Protein AF-A0A392LYL9-F1 (afdb_monomer_lite)

Organism: NCBI:txid97028

Secondary structure (DSSP, 8-state):
--HHHHTT----SS-TTHHHHHHHSSS---EEEES-HHHHHHHHHTT-EEE---TTTT----TT-TT--HHHHHHHT-HHHHHHHHHHHHHHHHHTT---EEEEEEETTTHHHHT-TTT-SEEEEEEE-S--HHHHHT--S-EEEE--SS-SSS-HHHHHHHHHHHHHHHGGGG--

Radius of gyration: 17.06 Å; chains: 1; bounding box: 44×39×48 Å

InterPro domains:
  IPR002925 Dienelactone hydrolase [PF01738] (36-168)
  IPR029058 Alpha/Beta hydrolase fold [G3DSA:3.40.50.1820] (26-174)
  IPR029058 Alpha/Beta hydrolase fold [SSF53474] (37-168)

pLDDT: mean 74.74, std 19.57, range [29.61, 91.81]

Foldseek 3Di:
DDVVLVVFWPFPDPDPDVVVLVLLPDPAQEEEAEQDPVVQVVVVVVSHRYTHGPLLVPVDDDPPDPPDDPVVSCVVRDQVSLLVVCQVVLVVCVVSVRDAYEYEYEACNCLVVQLVVVRHAEYEYAQHAQDDLVSLLSGDHHYHYHHDCDHPRQHPVNVVVSVVSNVVVVVVPPDD

Structure (mmCIF, N/CA/C/O backbone):
data_AF-A0A392LYL9-F1
#
_entry.id   AF-A0A392LYL9-F1
#
loop_
_atom_site.group_PDB
_atom_site.id
_atom_site.type_symbol
_atom_site.label_atom_id
_atom_site.label_alt_id
_atom_site.label_comp_id
_atom_site.label_asym_id
_atom_site.label_entity_id
_atom_site.label_seq_id
_atom_site.pdbx_PDB_ins_code
_atom_site.Cartn_x
_atom_site.Cartn_y
_atom_site.Cartn_z
_atom_site.occupancy
_atom_site.B_iso_or_equiv
_atom_site.auth_seq_id
_atom_site.auth_comp_id
_atom_site.auth_asym_id
_atom_site.auth_atom_id
_atom_site.pdbx_PDB_model_num
ATOM 1 N N . MET A 1 1 ? -23.669 -5.162 -4.324 1.00 37.91 1 MET A N 1
ATOM 2 C CA . MET A 1 1 ? -22.216 -5.413 -4.412 1.00 37.91 1 MET A CA 1
ATOM 3 C C . MET A 1 1 ? -21.948 -5.806 -5.844 1.00 37.91 1 MET A C 1
ATOM 5 O O . MET A 1 1 ? -22.537 -6.787 -6.272 1.00 37.91 1 MET A O 1
ATOM 9 N N . ASP A 1 2 ? -21.196 -4.985 -6.571 1.00 32.44 2 ASP A N 1
ATOM 10 C CA . ASP A 1 2 ? -21.019 -5.130 -8.018 1.00 32.44 2 ASP A CA 1
ATOM 11 C C . ASP A 1 2 ? -20.235 -6.409 -8.351 1.00 32.44 2 ASP A C 1
ATOM 13 O O . ASP A 1 2 ? -19.305 -6.773 -7.619 1.00 32.44 2 ASP A O 1
ATOM 17 N N . ASP A 1 3 ? -20.595 -7.102 -9.432 1.00 32.84 3 ASP A N 1
ATOM 18 C CA . ASP A 1 3 ? -20.021 -8.414 -9.790 1.00 32.84 3 ASP A CA 1
ATOM 19 C C . ASP A 1 3 ? -18.501 -8.351 -10.027 1.00 32.84 3 ASP A C 1
ATOM 21 O O . ASP A 1 3 ? -17.766 -9.308 -9.764 1.00 32.84 3 ASP A O 1
ATOM 25 N N . GLN A 1 4 ? -18.004 -7.169 -10.394 1.00 33.34 4 GLN A N 1
ATOM 26 C CA . GLN A 1 4 ? -16.584 -6.879 -10.558 1.00 33.34 4 GLN A CA 1
ATOM 27 C C . GLN A 1 4 ? -15.800 -6.932 -9.232 1.00 33.34 4 GLN A C 1
ATOM 29 O O . GLN A 1 4 ? -14.651 -7.367 -9.217 1.00 33.34 4 GLN A O 1
ATOM 34 N N . VAL A 1 5 ? -16.412 -6.552 -8.102 1.00 33.47 5 VAL A N 1
ATOM 35 C CA . VAL A 1 5 ? -15.784 -6.621 -6.765 1.00 33.47 5 VAL A CA 1
ATOM 36 C C . VAL A 1 5 ? -15.722 -8.071 -6.280 1.00 33.47 5 VAL A C 1
ATOM 38 O O . VAL A 1 5 ? -14.716 -8.498 -5.712 1.00 33.47 5 VAL A O 1
ATOM 41 N N . ARG A 1 6 ? -16.769 -8.858 -6.562 1.00 34.97 6 ARG A N 1
ATOM 42 C CA . ARG A 1 6 ? -16.859 -10.275 -6.178 1.00 34.97 6 ARG A CA 1
ATOM 43 C C . ARG A 1 6 ? -15.816 -11.133 -6.901 1.00 34.97 6 ARG A C 1
ATOM 45 O O . ARG A 1 6 ? -15.181 -11.965 -6.265 1.00 34.97 6 ARG A O 1
ATOM 52 N N . SER A 1 7 ? -15.579 -10.878 -8.190 1.00 34.22 7 SER A N 1
ATOM 53 C CA . SER A 1 7 ? -14.557 -11.582 -8.983 1.00 34.22 7 SER A CA 1
ATOM 54 C C . SER A 1 7 ? -13.112 -11.282 -8.551 1.00 34.22 7 SER A C 1
ATOM 56 O O . SER A 1 7 ? -12.205 -12.022 -8.927 1.00 34.22 7 SER A O 1
ATOM 58 N N . ARG A 1 8 ? -12.872 -10.194 -7.805 1.00 45.59 8 ARG A N 1
ATOM 59 C CA . ARG A 1 8 ? -11.525 -9.676 -7.494 1.00 45.59 8 ARG A CA 1
ATOM 60 C C . ARG A 1 8 ? -11.022 -10.018 -6.092 1.00 45.59 8 ARG A C 1
ATOM 62 O O . ARG A 1 8 ? -9.829 -9.894 -5.824 1.00 45.59 8 ARG A O 1
ATOM 69 N N . MET A 1 9 ? -11.898 -10.476 -5.200 1.00 37.44 9 MET A N 1
ATOM 70 C CA . MET A 1 9 ? -11.524 -10.981 -3.878 1.00 37.44 9 MET A CA 1
ATOM 71 C C . MET A 1 9 ? -11.222 -12.479 -3.961 1.00 37.44 9 MET A C 1
ATOM 73 O O . MET A 1 9 ? -12.053 -13.308 -3.602 1.00 37.44 9 MET A O 1
ATOM 77 N N . THR A 1 10 ? -10.017 -12.849 -4.402 1.00 42.44 10 THR A N 1
ATOM 78 C CA . THR A 1 10 ? -9.529 -14.209 -4.123 1.00 42.44 10 THR A CA 1
ATOM 79 C C . THR A 1 10 ? -9.117 -14.242 -2.655 1.00 42.44 10 THR A C 1
ATOM 81 O O . THR A 1 10 ? -8.008 -13.845 -2.302 1.00 42.44 10 THR A O 1
ATOM 84 N N . ALA A 1 11 ? -10.037 -14.634 -1.777 1.00 38.66 11 ALA A N 1
ATOM 85 C CA . ALA A 1 11 ? -9.704 -14.903 -0.389 1.00 38.66 11 ALA A CA 1
ATOM 86 C C . ALA A 1 11 ? -8.879 -16.199 -0.358 1.00 38.66 11 ALA A C 1
ATOM 88 O O . ALA A 1 11 ? -9.370 -17.267 -0.720 1.00 38.66 11 ALA A O 1
ATOM 89 N N . ILE A 1 12 ? -7.593 -16.086 -0.025 1.00 37.88 12 ILE A N 1
ATOM 90 C CA . ILE A 1 12 ? -6.693 -17.238 0.039 1.00 37.88 12 ILE A CA 1
ATOM 91 C C . ILE A 1 12 ? -6.695 -17.731 1.483 1.00 37.88 12 ILE A C 1
ATOM 93 O O . ILE A 1 12 ? -6.191 -17.075 2.387 1.00 37.88 12 ILE A O 1
ATOM 97 N N . GLY A 1 13 ? -7.355 -18.868 1.669 1.00 32.84 13 GLY A N 1
ATOM 98 C CA . GLY A 1 13 ? -7.539 -19.594 2.919 1.00 32.84 13 GLY A CA 1
ATOM 99 C C . GLY A 1 13 ? -8.600 -20.661 2.660 1.00 32.84 13 GLY A C 1
ATOM 100 O O . GLY A 1 13 ? -9.649 -20.351 2.107 1.00 32.84 13 GLY A O 1
ATOM 101 N N . ASN A 1 14 ? -8.298 -21.925 2.945 1.00 31.67 14 ASN A N 1
ATOM 102 C CA . ASN A 1 14 ? -9.084 -23.083 2.501 1.00 31.67 14 ASN A CA 1
ATOM 103 C C . ASN A 1 14 ? -10.609 -22.923 2.725 1.00 31.67 14 ASN A C 1
ATOM 105 O O . ASN A 1 14 ? -11.044 -22.779 3.859 1.00 31.67 14 ASN A O 1
ATOM 109 N N . GLY A 1 15 ? -11.405 -22.997 1.646 1.00 37.81 15 GLY A N 1
ATOM 110 C CA . GLY A 1 15 ? -12.865 -23.209 1.675 1.00 37.81 15 GLY A CA 1
ATOM 111 C C . GLY A 1 15 ? -13.716 -22.079 2.276 1.00 37.81 15 GLY A C 1
ATOM 112 O O . GLY A 1 15 ? -14.246 -22.214 3.373 1.00 37.81 15 GLY A O 1
ATOM 113 N N . LEU A 1 16 ? -13.914 -20.975 1.549 1.00 43.06 16 LEU A N 1
ATOM 114 C CA . LEU A 1 16 ? -14.562 -19.763 2.073 1.00 43.06 16 LEU A CA 1
ATOM 115 C C . LEU A 1 16 ? -15.945 -19.497 1.461 1.00 43.06 16 LEU A C 1
ATOM 117 O O . LEU A 1 16 ? -16.071 -18.726 0.521 1.00 43.06 16 LEU A O 1
ATOM 121 N N . GLU A 1 17 ? -16.985 -20.076 2.057 1.00 43.50 17 GLU A N 1
ATOM 122 C CA . GLU A 1 17 ? -18.334 -19.474 2.104 1.00 43.50 17 GLU A CA 1
ATOM 123 C C . GLU A 1 17 ? -18.892 -19.572 3.546 1.00 43.50 17 GLU A C 1
ATOM 125 O O . GLU A 1 17 ? -19.263 -18.540 4.108 1.00 43.50 17 GLU A O 1
ATOM 130 N N . PRO A 1 18 ? -18.829 -20.732 4.242 1.00 38.72 18 PRO A N 1
ATOM 131 C CA . PRO A 1 18 ? -19.202 -20.824 5.663 1.00 38.72 18 PRO A CA 1
ATOM 132 C C . PRO A 1 18 ? -18.122 -20.275 6.613 1.00 38.72 18 PRO A C 1
ATOM 134 O O . PRO A 1 18 ? -18.429 -19.623 7.610 1.00 38.72 18 PRO A O 1
ATOM 137 N N . ASP A 1 19 ? -16.848 -20.490 6.274 1.00 46.94 19 ASP A N 1
ATOM 138 C CA . ASP A 1 19 ? -15.689 -20.160 7.117 1.00 46.94 19 ASP A CA 1
ATOM 139 C C . ASP A 1 19 ? -15.407 -18.643 7.176 1.00 46.94 19 ASP A C 1
ATOM 141 O O . ASP A 1 19 ? -14.834 -18.124 8.134 1.00 46.94 19 ASP A O 1
ATOM 145 N N . LEU A 1 20 ? -15.881 -17.900 6.166 1.00 44.19 20 LEU A N 1
ATOM 146 C CA . LEU A 1 20 ? -15.778 -16.442 6.090 1.00 44.19 20 LEU A CA 1
ATOM 147 C C . LEU A 1 20 ? -16.647 -15.771 7.157 1.00 44.19 20 LEU A C 1
ATOM 149 O O . LEU A 1 20 ? -16.229 -14.794 7.768 1.00 44.19 20 LEU A O 1
ATOM 153 N N . ARG A 1 21 ? -17.848 -16.307 7.391 1.00 42.34 21 ARG A N 1
ATOM 154 C CA . ARG A 1 21 ? -18.786 -15.777 8.383 1.00 42.34 21 ARG A CA 1
ATOM 155 C C . ARG A 1 21 ? -18.286 -16.046 9.803 1.00 42.34 21 ARG A C 1
ATOM 157 O O . ARG A 1 21 ? -18.209 -15.118 10.593 1.00 42.34 21 ARG A O 1
ATOM 164 N N . ALA A 1 22 ? -17.794 -17.258 10.065 1.00 43.88 22 ALA A N 1
ATOM 165 C CA . ALA A 1 22 ? -17.194 -17.622 11.351 1.00 43.88 22 ALA A CA 1
ATOM 166 C C . ALA A 1 22 ? -15.935 -16.798 11.699 1.00 43.88 22 ALA A C 1
ATOM 168 O O . ALA A 1 22 ? -15.730 -16.440 12.858 1.00 43.88 22 ALA A O 1
ATOM 169 N N . LYS A 1 23 ? -15.099 -16.459 10.706 1.00 45.94 23 LYS A N 1
ATOM 170 C CA . LYS A 1 23 ? -13.918 -15.595 10.901 1.00 45.94 23 LYS A CA 1
ATOM 171 C C . LYS A 1 23 ? -14.270 -14.113 11.067 1.00 45.94 23 LYS A C 1
ATOM 173 O O . LYS A 1 23 ? -13.556 -13.422 11.784 1.00 45.94 23 LYS A O 1
ATOM 178 N N . LEU A 1 24 ? -15.354 -13.639 10.445 1.00 41.41 24 LEU A N 1
ATOM 179 C CA . LEU A 1 24 ? -15.884 -12.279 10.630 1.00 41.41 24 LEU A CA 1
ATOM 180 C C . LEU A 1 24 ? -16.625 -12.105 11.971 1.00 41.41 24 LEU A C 1
ATOM 182 O O . LEU A 1 24 ? -16.615 -11.008 12.518 1.00 41.41 24 LEU A O 1
ATOM 186 N N . ASP A 1 25 ? -17.215 -13.177 12.510 1.00 40.31 25 ASP A N 1
ATOM 187 C CA . ASP A 1 25 ? -17.903 -13.197 13.814 1.00 40.31 25 ASP A CA 1
ATOM 188 C C . ASP A 1 25 ? -16.930 -13.369 15.009 1.00 40.31 25 ASP A C 1
ATOM 190 O O . ASP A 1 25 ? -17.324 -13.258 16.172 1.00 40.31 25 ASP A O 1
ATOM 194 N N . SER A 1 26 ? -15.641 -13.616 14.741 1.00 38.28 26 SER A N 1
ATOM 195 C CA . SER A 1 26 ? -14.560 -13.611 15.735 1.00 38.28 26 SER A CA 1
ATOM 196 C C . SER A 1 26 ? -14.086 -12.171 16.003 1.00 38.28 26 SER A C 1
ATOM 198 O O . SER A 1 26 ? -13.978 -11.391 15.059 1.00 38.28 26 SER A O 1
ATOM 200 N N . PRO A 1 27 ? -13.721 -11.782 17.242 1.00 33.34 27 PRO A N 1
ATOM 201 C CA . PRO A 1 27 ? -13.286 -10.416 17.595 1.00 33.34 27 PRO A CA 1
ATOM 202 C C . PRO A 1 27 ? -11.979 -9.923 16.918 1.00 33.34 27 PRO A C 1
ATOM 204 O O . PRO A 1 27 ? -11.423 -8.887 17.287 1.00 33.34 27 PRO A O 1
ATOM 207 N N . MET A 1 28 ? -11.469 -10.633 15.912 1.00 34.97 28 MET A N 1
ATOM 208 C CA . MET A 1 28 ? -10.185 -10.412 15.248 1.00 34.97 28 MET A CA 1
ATOM 209 C C . MET A 1 28 ? -10.316 -9.475 14.032 1.00 34.97 28 MET A C 1
ATOM 211 O O . MET A 1 28 ? -10.268 -9.875 12.871 1.00 34.97 28 MET A O 1
ATOM 215 N N . ASN A 1 29 ? -10.442 -8.179 14.318 1.00 39.03 29 ASN A N 1
ATOM 216 C CA . ASN A 1 29 ? -10.551 -7.084 13.349 1.00 39.03 29 ASN A CA 1
ATOM 217 C C . ASN A 1 29 ? -9.192 -6.648 12.773 1.00 39.03 29 ASN A C 1
ATOM 219 O O . ASN A 1 29 ? -8.756 -5.529 13.025 1.00 39.03 29 ASN A O 1
ATOM 223 N N . ARG A 1 30 ? -8.467 -7.494 12.034 1.00 44.75 30 ARG A N 1
ATOM 224 C CA . ARG A 1 30 ? -7.209 -7.060 11.393 1.00 44.75 30 ARG A CA 1
ATOM 225 C C . ARG A 1 30 ? -7.088 -7.597 9.975 1.00 44.75 30 ARG A C 1
ATOM 227 O O . ARG A 1 30 ? -6.790 -8.774 9.779 1.00 44.75 30 ARG A O 1
ATOM 234 N N . ILE A 1 31 ? -7.301 -6.712 8.999 1.00 54.84 31 ILE A N 1
ATOM 235 C CA . ILE A 1 31 ? -7.107 -7.028 7.580 1.00 54.84 31 ILE A CA 1
ATOM 236 C C . ILE A 1 31 ? -5.778 -6.503 7.080 1.00 54.84 31 ILE A C 1
ATOM 238 O O . ILE A 1 31 ? -5.444 -5.359 7.364 1.00 54.84 31 ILE A O 1
ATOM 242 N N . LEU A 1 32 ? -5.053 -7.317 6.312 1.00 56.09 32 LEU A N 1
ATOM 243 C CA . LEU A 1 32 ? -3.895 -6.865 5.549 1.00 56.09 32 LEU A CA 1
ATOM 244 C C . LEU A 1 32 ? -4.181 -6.994 4.053 1.00 56.09 32 LEU A C 1
ATOM 246 O O . LEU A 1 32 ? -4.512 -8.073 3.566 1.00 56.09 32 LEU A O 1
ATOM 250 N N . VAL A 1 33 ? -4.046 -5.895 3.317 1.00 57.47 33 VAL A N 1
ATOM 251 C CA . VAL A 1 33 ? -3.934 -5.940 1.852 1.00 57.47 33 VAL A CA 1
ATOM 252 C C . VAL A 1 33 ? -2.487 -6.296 1.532 1.00 57.47 33 VAL A C 1
ATOM 254 O O . VAL A 1 33 ? -1.617 -5.563 1.985 1.00 57.47 33 VAL A O 1
ATOM 257 N N . VAL A 1 34 ? -2.203 -7.397 0.825 1.00 55.72 34 VAL A N 1
ATOM 258 C CA . VAL A 1 34 ? -0.818 -7.864 0.572 1.00 55.72 34 VAL A CA 1
ATOM 259 C C . VAL A 1 34 ? -0.562 -8.086 -0.915 1.00 55.72 34 VAL A C 1
ATOM 261 O O . VAL A 1 34 ? -1.255 -8.867 -1.550 1.00 55.72 34 VAL A O 1
ATOM 264 N N . LYS A 1 35 ? 0.501 -7.502 -1.482 1.00 57.69 35 LYS A N 1
ATOM 265 C CA . LYS A 1 35 ? 0.859 -7.642 -2.915 1.00 57.69 35 LYS A CA 1
ATOM 266 C C . LYS A 1 35 ? 1.709 -8.898 -3.239 1.00 57.69 35 LYS A C 1
ATOM 268 O O . LYS A 1 35 ? 2.597 -8.844 -4.084 1.00 57.69 35 LYS A O 1
ATOM 273 N N . LYS A 1 36 ? 1.482 -10.037 -2.556 1.00 63.47 36 LYS A N 1
ATOM 274 C CA . LYS A 1 36 ? 2.105 -11.356 -2.854 1.00 63.47 36 LYS A CA 1
ATOM 275 C C . LYS A 1 36 ? 1.415 -12.508 -2.108 1.00 63.47 36 LYS A C 1
ATOM 277 O O . LYS A 1 36 ? 1.383 -12.507 -0.881 1.00 63.47 36 LYS A O 1
ATOM 282 N N . ARG A 1 37 ? 0.977 -13.547 -2.834 1.00 68.31 37 ARG A N 1
ATOM 283 C CA . ARG A 1 37 ? 0.235 -14.702 -2.275 1.00 68.31 37 ARG A CA 1
ATOM 284 C C . ARG A 1 37 ? 0.965 -15.420 -1.127 1.00 68.31 37 ARG A C 1
ATOM 286 O O . ARG A 1 37 ? 0.413 -15.544 -0.050 1.00 68.31 37 ARG A O 1
ATOM 293 N N . LYS A 1 38 ? 2.256 -15.738 -1.289 1.00 75.81 38 LYS A N 1
ATOM 294 C CA . LYS A 1 38 ? 3.047 -16.407 -0.230 1.00 75.81 38 LYS A CA 1
ATOM 295 C C . LYS A 1 38 ? 3.170 -15.607 1.075 1.00 75.81 38 LYS A C 1
ATOM 297 O O . LYS A 1 38 ? 3.357 -16.192 2.135 1.00 75.81 38 LYS A O 1
ATOM 302 N N . LEU A 1 39 ? 3.163 -14.273 0.995 1.00 75.25 39 LEU A N 1
ATOM 303 C CA . LEU A 1 39 ? 3.175 -13.430 2.192 1.00 75.25 39 LEU A CA 1
ATOM 304 C C . LEU A 1 39 ? 1.777 -13.384 2.815 1.00 75.25 39 LEU A C 1
ATOM 306 O O . LEU A 1 39 ? 1.662 -13.411 4.033 1.00 75.25 39 LEU A O 1
ATOM 310 N N . ALA A 1 40 ? 0.734 -13.370 1.982 1.00 78.38 40 ALA A N 1
ATOM 311 C CA . ALA A 1 40 ? -0.645 -13.436 2.438 1.00 78.38 40 ALA A CA 1
ATOM 312 C C . ALA A 1 40 ? -0.930 -14.714 3.238 1.00 78.38 40 ALA A C 1
ATOM 314 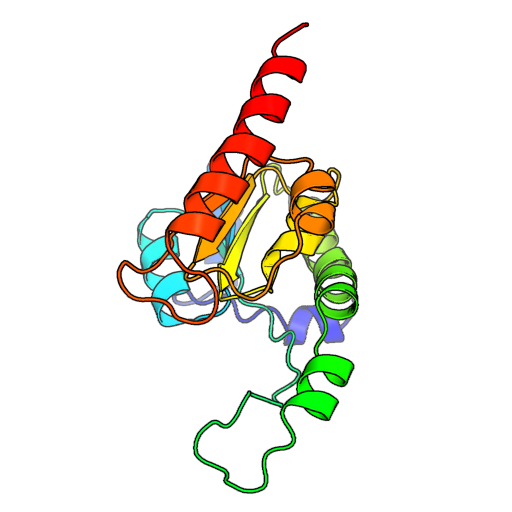O O . ALA A 1 40 ? -1.528 -14.614 4.303 1.00 78.38 40 ALA A O 1
ATOM 315 N N . ASP A 1 41 ? -0.423 -15.866 2.790 1.00 80.19 41 ASP A N 1
ATOM 316 C CA . ASP A 1 41 ? -0.576 -17.143 3.502 1.00 80.19 41 ASP A CA 1
ATOM 317 C C . ASP A 1 41 ? 0.001 -17.058 4.924 1.00 80.19 41 ASP A C 1
ATOM 319 O O . ASP A 1 41 ? -0.708 -17.283 5.901 1.00 80.19 41 ASP A O 1
ATOM 323 N N . LYS A 1 42 ? 1.254 -16.602 5.062 1.00 82.81 42 LYS A N 1
ATOM 324 C CA . LYS A 1 42 ? 1.917 -16.439 6.370 1.00 82.81 42 LYS A CA 1
ATOM 325 C C . LYS A 1 42 ? 1.211 -15.439 7.284 1.00 82.81 42 LYS A C 1
ATOM 327 O O . LYS A 1 42 ? 1.144 -15.626 8.495 1.00 82.81 42 LYS A O 1
ATOM 332 N N . VAL A 1 43 ? 0.716 -14.343 6.717 1.00 81.38 43 VAL A N 1
ATOM 333 C CA . VAL A 1 43 ? -0.027 -13.336 7.482 1.00 81.38 43 VAL A CA 1
ATOM 334 C C . VAL A 1 43 ? -1.378 -13.903 7.925 1.00 81.38 43 VAL A C 1
ATOM 336 O O . VAL A 1 43 ? -1.804 -13.653 9.051 1.00 81.38 43 VAL A O 1
ATOM 339 N N . SER A 1 44 ? -2.025 -14.713 7.085 1.00 82.75 44 SER A N 1
ATOM 340 C CA . SER A 1 44 ? -3.263 -15.398 7.447 1.00 82.75 44 SER A CA 1
ATOM 341 C C . SER A 1 44 ? -3.044 -16.434 8.548 1.00 82.75 44 SER A C 1
ATOM 343 O O . SER A 1 44 ? -3.868 -16.527 9.455 1.00 82.75 44 SER A O 1
ATOM 345 N N . GLU A 1 45 ? -1.934 -17.173 8.510 1.00 84.12 45 GLU A N 1
ATOM 346 C CA . GLU A 1 45 ? -1.523 -18.104 9.572 1.00 84.12 45 GLU A CA 1
ATOM 347 C C . GLU A 1 45 ? -1.296 -17.388 10.912 1.00 84.12 45 GLU A C 1
ATOM 349 O O . GLU A 1 45 ? -1.579 -17.947 11.968 1.00 84.12 45 GLU A O 1
ATOM 354 N N . ALA A 1 46 ? -0.866 -16.123 10.882 1.00 82.38 46 ALA A N 1
ATOM 355 C CA . ALA A 1 46 ? -0.733 -15.278 12.070 1.00 82.38 46 ALA A CA 1
ATOM 356 C C . ALA A 1 46 ? -2.080 -14.736 12.607 1.00 82.38 46 ALA A C 1
ATOM 358 O O . ALA A 1 46 ? -2.091 -13.897 13.509 1.00 82.38 46 ALA A O 1
ATOM 359 N N . GLY A 1 47 ? -3.214 -15.194 12.063 1.00 81.00 47 GLY A N 1
ATOM 360 C CA . GLY A 1 47 ? -4.563 -14.878 12.542 1.00 81.00 47 GLY A CA 1
ATOM 361 C C . GLY A 1 47 ? -5.221 -13.665 11.883 1.00 81.00 47 GLY A C 1
ATOM 362 O O . GLY A 1 47 ? -6.291 -13.245 12.315 1.00 81.00 47 GLY A O 1
ATOM 363 N N . PHE A 1 48 ? -4.621 -13.087 10.845 1.00 81.00 48 PHE A N 1
ATOM 364 C CA . PHE A 1 48 ? -5.213 -11.966 10.116 1.00 81.00 48 PHE A CA 1
ATOM 365 C C . PHE A 1 48 ? -6.147 -12.468 9.014 1.00 81.00 48 PHE A C 1
ATOM 367 O O . PHE A 1 48 ? -5.889 -13.487 8.375 1.00 81.00 48 PHE A O 1
ATOM 374 N N . PHE A 1 49 ? -7.204 -11.716 8.719 1.00 82.38 49 PHE A N 1
ATOM 375 C CA . PHE A 1 49 ? -7.950 -11.933 7.483 1.00 82.38 49 PHE A CA 1
ATOM 376 C C . PHE A 1 49 ? -7.240 -11.194 6.346 1.00 82.38 49 PHE A C 1
ATOM 378 O O . PHE A 1 49 ? -7.021 -9.991 6.428 1.00 82.38 49 PHE A O 1
ATOM 385 N N . VAL A 1 50 ? -6.845 -11.884 5.280 1.00 83.31 50 VAL A N 1
ATOM 386 C CA . VAL A 1 50 ? -5.988 -11.288 4.244 1.00 83.31 50 VAL A CA 1
ATOM 387 C C . VAL A 1 50 ? -6.720 -11.205 2.916 1.00 83.31 50 VAL A C 1
ATOM 389 O O . VAL A 1 50 ? -7.346 -12.168 2.475 1.00 83.31 50 VAL A O 1
ATOM 392 N N . VAL A 1 51 ? -6.608 -10.053 2.253 1.00 84.38 51 VAL A N 1
ATOM 393 C CA . VAL A 1 51 ? -7.103 -9.864 0.886 1.00 84.38 51 VAL A CA 1
ATOM 394 C C . VAL A 1 51 ? -5.944 -9.469 -0.019 1.00 84.38 51 VAL A C 1
ATOM 396 O O . VAL A 1 51 ? -5.121 -8.624 0.326 1.00 84.38 51 VAL A O 1
ATOM 399 N N . VAL A 1 52 ? -5.885 -10.072 -1.202 1.00 83.25 52 VAL A N 1
ATOM 400 C CA . VAL A 1 52 ? -4.880 -9.770 -2.226 1.00 83.25 52 VAL A CA 1
ATOM 401 C C . VAL A 1 52 ? -5.609 -9.303 -3.486 1.00 83.25 52 VAL A C 1
ATOM 403 O O . VAL A 1 52 ? -5.981 -10.142 -4.306 1.00 83.25 52 VAL A O 1
ATOM 406 N N . PRO A 1 53 ? -5.885 -7.995 -3.639 1.00 82.94 53 PRO A N 1
ATOM 407 C CA . PRO A 1 53 ? -6.502 -7.486 -4.854 1.00 82.94 53 PRO A CA 1
ATOM 408 C C . PRO A 1 53 ? -5.509 -7.529 -6.016 1.00 82.94 53 PRO A C 1
ATOM 410 O O . PRO A 1 53 ? -4.333 -7.188 -5.865 1.00 82.94 53 PRO A O 1
ATOM 413 N N . ASP A 1 54 ? -6.003 -7.894 -7.197 1.00 83.81 54 ASP A N 1
ATOM 414 C CA . ASP A 1 54 ? -5.250 -7.732 -8.436 1.00 83.81 54 ASP A CA 1
ATOM 415 C C . ASP A 1 54 ? -5.371 -6.289 -8.944 1.00 83.81 54 ASP A C 1
ATOM 417 O O . ASP A 1 54 ? -6.253 -5.955 -9.731 1.00 83.81 54 ASP A O 1
ATOM 421 N N . LEU A 1 55 ? -4.490 -5.421 -8.446 1.00 83.31 55 LEU A N 1
ATOM 422 C CA . LEU A 1 55 ? -4.419 -4.007 -8.843 1.00 83.31 55 LEU A CA 1
ATOM 423 C C . LEU A 1 55 ? -3.680 -3.792 -10.173 1.00 83.31 55 LEU A C 1
ATOM 425 O O . LEU A 1 55 ? -3.574 -2.660 -10.630 1.00 83.31 55 LEU A O 1
ATOM 429 N N . LEU A 1 56 ? -3.128 -4.862 -10.756 1.00 84.19 56 LEU A N 1
ATOM 430 C CA . LEU A 1 56 ? -2.370 -4.825 -12.007 1.00 84.19 56 LEU A CA 1
ATOM 431 C C . LEU A 1 56 ? -3.164 -5.395 -13.184 1.00 84.19 56 LEU A C 1
ATOM 433 O O . LEU A 1 56 ? -2.695 -5.335 -14.312 1.00 84.19 56 LEU A O 1
ATOM 437 N N . TYR A 1 57 ? -4.368 -5.923 -12.951 1.00 85.94 57 TYR A N 1
ATOM 438 C CA . TYR A 1 57 ? -5.255 -6.416 -14.010 1.00 85.94 57 TYR A CA 1
ATOM 439 C C . TYR A 1 57 ? -4.623 -7.505 -14.886 1.00 85.94 57 TYR A C 1
ATOM 441 O O . TYR A 1 57 ? -4.853 -7.555 -16.093 1.00 85.94 57 TYR A O 1
ATOM 449 N N . GLY A 1 58 ? -3.793 -8.358 -14.285 1.00 85.94 58 GLY A N 1
ATOM 450 C CA . GLY A 1 58 ? -3.001 -9.360 -14.998 1.00 85.94 58 GLY A CA 1
ATOM 451 C C . GLY A 1 58 ? -1.786 -8.819 -15.765 1.00 85.94 58 GLY A C 1
ATOM 452 O O . GLY A 1 58 ? -0.989 -9.620 -16.248 1.00 85.94 58 GLY A O 1
ATOM 453 N N . ASP A 1 59 ? -1.601 -7.499 -15.848 1.00 86.88 59 ASP A N 1
ATOM 454 C CA . ASP A 1 59 ? -0.465 -6.848 -16.509 1.00 86.88 59 ASP A CA 1
ATOM 455 C C . ASP A 1 59 ? 0.715 -6.703 -15.534 1.00 86.88 59 ASP A C 1
ATOM 457 O O . ASP A 1 59 ? 1.007 -5.643 -14.975 1.00 86.88 59 ASP A O 1
ATOM 461 N N . TYR A 1 60 ? 1.350 -7.835 -15.236 1.00 84.56 60 TYR A N 1
ATOM 462 C CA . TYR A 1 60 ? 2.440 -7.912 -14.270 1.00 84.56 60 TYR A CA 1
ATOM 463 C C . TYR A 1 60 ? 3.760 -7.389 -14.842 1.00 84.56 60 TYR A C 1
ATOM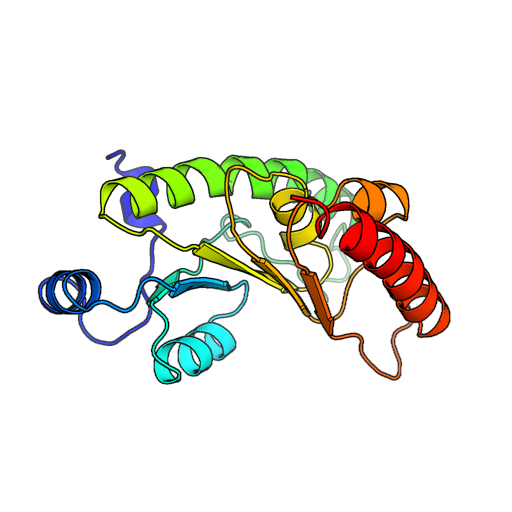 465 O O . TYR A 1 60 ? 4.090 -7.610 -16.001 1.00 84.56 60 TYR A O 1
ATOM 473 N N . PHE A 1 61 ? 4.555 -6.755 -13.977 1.00 82.94 61 PHE A N 1
ATOM 474 C CA . PHE A 1 61 ? 5.901 -6.303 -14.319 1.00 82.94 61 PHE A CA 1
ATOM 475 C C . PHE A 1 61 ? 6.770 -7.485 -14.773 1.00 82.94 61 PHE A C 1
ATOM 477 O O . PHE A 1 61 ? 6.984 -8.420 -13.996 1.00 82.94 61 PHE A O 1
ATOM 484 N N . ASP A 1 62 ? 7.317 -7.413 -15.988 1.00 83.38 62 ASP A N 1
ATOM 485 C CA . ASP A 1 62 ? 8.141 -8.474 -16.569 1.00 83.38 62 ASP A CA 1
ATOM 486 C C . ASP A 1 62 ? 9.599 -8.024 -16.732 1.00 83.38 62 ASP A C 1
ATOM 488 O O . ASP A 1 62 ? 9.982 -7.398 -17.717 1.00 83.38 62 ASP A O 1
ATOM 492 N N . ILE A 1 63 ? 10.430 -8.372 -15.746 1.00 78.56 63 ILE A N 1
ATOM 493 C CA . ILE A 1 63 ? 11.878 -8.099 -15.766 1.00 78.56 63 ILE A CA 1
ATOM 494 C C . ILE A 1 63 ? 12.641 -8.940 -16.800 1.00 78.56 63 ILE A C 1
ATOM 496 O O . ILE A 1 63 ? 13.806 -8.653 -17.070 1.00 78.56 63 ILE A O 1
ATOM 500 N N . HIS A 1 64 ? 12.040 -10.011 -17.321 1.00 86.38 64 HIS A N 1
ATOM 501 C CA . HIS A 1 64 ? 12.695 -10.936 -18.244 1.00 86.38 64 HIS A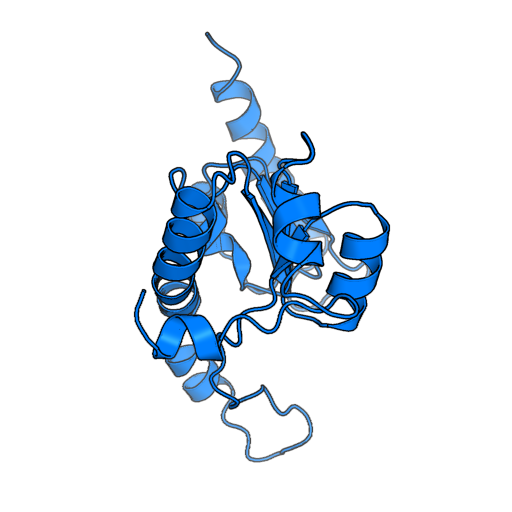 CA 1
ATOM 502 C C . HIS A 1 64 ? 12.420 -10.586 -19.706 1.00 86.38 64 HIS A C 1
ATOM 504 O O . HIS A 1 64 ? 13.112 -11.091 -20.591 1.00 86.38 64 HIS A O 1
ATOM 510 N N . ASN A 1 65 ? 11.457 -9.702 -19.962 1.00 89.19 65 ASN A N 1
ATOM 511 C CA . ASN A 1 65 ? 11.184 -9.175 -21.285 1.00 89.19 65 ASN A CA 1
ATOM 512 C C . ASN A 1 65 ? 12.093 -7.961 -21.583 1.00 89.19 65 ASN A C 1
ATOM 514 O O . ASN A 1 65 ? 11.902 -6.892 -21.004 1.00 89.19 65 ASN A O 1
ATOM 518 N N . PRO A 1 66 ? 13.051 -8.067 -22.523 1.00 88.19 66 PRO A N 1
ATOM 519 C CA . PRO A 1 66 ? 13.952 -6.964 -22.860 1.00 88.19 66 PRO A CA 1
ATOM 520 C C . PRO A 1 66 ? 13.252 -5.795 -23.570 1.00 88.19 66 PRO A C 1
ATOM 522 O O . PRO A 1 66 ? 13.824 -4.714 -23.657 1.00 88.19 66 PRO A O 1
ATOM 525 N N . GLN A 1 67 ? 12.037 -6.003 -24.086 1.00 91.81 67 GLN A N 1
ATOM 526 C CA . GLN A 1 67 ? 11.201 -4.970 -24.708 1.00 91.81 67 GLN A CA 1
ATOM 527 C C . GLN A 1 67 ? 10.206 -4.351 -23.717 1.00 91.81 67 GLN A C 1
ATOM 529 O O . GLN A 1 67 ? 9.328 -3.591 -24.121 1.00 91.81 67 GLN A O 1
ATOM 534 N N . PHE A 1 68 ? 10.286 -4.705 -22.432 1.00 90.12 68 PHE A N 1
ATOM 535 C CA . PHE A 1 68 ? 9.373 -4.186 -21.426 1.00 90.12 68 PHE A CA 1
ATOM 536 C C . PHE A 1 68 ? 9.595 -2.685 -21.210 1.00 90.12 68 PHE A C 1
ATOM 538 O O . PHE A 1 68 ? 10.631 -2.256 -20.693 1.00 90.12 68 PHE A O 1
ATOM 545 N N . ASP A 1 69 ? 8.592 -1.884 -21.569 1.00 90.38 69 ASP A N 1
ATOM 546 C CA . ASP A 1 69 ? 8.597 -0.451 -21.302 1.00 90.38 69 ASP A CA 1
ATOM 547 C C . ASP A 1 69 ? 8.203 -0.177 -19.847 1.00 90.38 69 ASP A C 1
ATOM 549 O O . ASP A 1 69 ? 7.031 -0.031 -19.482 1.00 90.38 69 ASP A O 1
ATOM 553 N N . ARG A 1 70 ? 9.224 -0.086 -18.993 1.00 85.31 70 ARG A N 1
ATOM 554 C CA . ARG A 1 70 ? 9.056 0.233 -17.574 1.00 85.31 70 ARG A CA 1
ATOM 555 C C . ARG A 1 70 ? 8.366 1.578 -17.350 1.00 85.31 70 ARG A C 1
ATOM 557 O O . ARG A 1 70 ? 7.651 1.709 -16.357 1.00 85.31 70 ARG A O 1
ATOM 564 N N . ALA A 1 71 ? 8.618 2.578 -18.191 1.00 87.38 71 ALA A N 1
ATOM 565 C CA . ALA A 1 71 ? 8.093 3.921 -17.978 1.00 87.38 71 ALA A CA 1
ATOM 566 C C . ALA A 1 71 ? 6.585 3.947 -18.237 1.00 87.38 71 ALA A C 1
ATOM 568 O O . ALA A 1 71 ? 5.827 4.326 -17.342 1.00 87.38 71 ALA A O 1
ATOM 569 N N . SER A 1 72 ? 6.150 3.440 -19.392 1.00 90.75 72 SER A N 1
ATOM 570 C CA . SER A 1 72 ? 4.723 3.334 -19.713 1.00 90.75 72 SER A CA 1
ATOM 571 C C . SER A 1 72 ? 3.975 2.423 -18.743 1.00 90.75 72 SER A C 1
ATOM 573 O O . SER A 1 72 ? 2.847 2.728 -18.357 1.00 90.75 72 SER A O 1
ATOM 575 N N . TRP A 1 73 ? 4.600 1.337 -18.277 1.00 89.12 73 TRP A N 1
ATOM 576 C CA . TRP A 1 73 ? 3.973 0.465 -17.283 1.00 89.12 73 TRP A CA 1
ATOM 577 C C . TRP A 1 73 ? 3.771 1.171 -15.933 1.00 89.12 73 TRP A C 1
ATOM 579 O O . TRP A 1 73 ? 2.711 1.049 -15.323 1.00 89.12 73 TRP A O 1
ATOM 589 N N . LEU A 1 74 ? 4.753 1.950 -15.464 1.00 83.88 74 LEU A N 1
ATOM 590 C CA . LEU A 1 74 ? 4.619 2.736 -14.229 1.00 83.88 74 LEU A CA 1
ATOM 591 C C . LEU A 1 74 ? 3.546 3.822 -14.336 1.00 83.88 74 LEU A C 1
ATOM 593 O O . LEU A 1 74 ? 2.854 4.081 -13.353 1.00 83.88 74 LEU A O 1
ATOM 597 N N . GLU A 1 75 ? 3.395 4.435 -15.509 1.00 87.00 75 GLU A N 1
ATOM 598 C CA . GLU A 1 75 ? 2.329 5.400 -15.784 1.00 87.00 75 GLU A CA 1
ATOM 599 C C . GLU A 1 75 ? 0.945 4.731 -15.730 1.00 87.00 75 GLU A C 1
ATOM 601 O O . GLU A 1 75 ? 0.035 5.225 -15.063 1.00 87.00 75 GLU A O 1
ATOM 606 N N . ALA A 1 76 ? 0.799 3.554 -16.348 1.00 86.81 76 ALA A N 1
ATOM 607 C CA . ALA A 1 76 ? -0.453 2.796 -16.363 1.00 86.81 76 ALA A CA 1
ATOM 608 C C . ALA A 1 76 ? -0.837 2.192 -14.994 1.00 86.81 76 ALA A C 1
ATOM 610 O O . ALA A 1 76 ? -2.032 2.039 -14.701 1.00 86.81 76 ALA A O 1
ATOM 611 N N . HIS A 1 77 ? 0.162 1.869 -14.159 1.00 84.31 77 HIS A N 1
ATOM 612 C CA . HIS A 1 77 ? 0.031 1.187 -12.858 1.00 84.31 77 HIS A CA 1
ATOM 613 C C . HIS A 1 77 ? 0.568 2.017 -11.681 1.00 84.31 77 HIS A C 1
ATOM 615 O O . HIS A 1 77 ? 1.154 1.493 -10.723 1.00 84.31 77 HIS A O 1
ATOM 621 N N . GLY A 1 78 ? 0.364 3.333 -11.756 1.00 82.69 78 GLY A N 1
ATOM 622 C CA . GLY A 1 78 ? 0.778 4.291 -10.734 1.00 82.69 78 GLY A CA 1
ATOM 623 C C . GLY A 1 78 ? 0.076 4.115 -9.379 1.00 82.69 78 GLY A C 1
ATOM 624 O O . GLY A 1 78 ? -0.956 3.451 -9.243 1.00 82.69 78 GLY A O 1
ATOM 625 N N . THR A 1 79 ? 0.635 4.755 -8.349 1.00 83.06 79 THR A N 1
ATOM 626 C CA . THR A 1 79 ? 0.120 4.717 -6.967 1.00 83.06 79 THR A CA 1
ATOM 627 C C . THR A 1 79 ? -1.289 5.280 -6.823 1.00 83.06 79 THR A C 1
ATOM 629 O O . THR A 1 79 ? -2.068 4.757 -6.028 1.00 83.06 79 THR A O 1
ATOM 632 N N . ASP A 1 80 ? -1.617 6.334 -7.570 1.00 86.25 80 ASP A N 1
ATOM 633 C CA . ASP A 1 80 ? -2.911 7.011 -7.479 1.00 86.25 80 ASP A CA 1
ATOM 634 C C . ASP A 1 80 ? -4.051 6.086 -7.903 1.00 86.25 80 ASP A C 1
ATOM 636 O O . ASP A 1 80 ? -4.998 5.882 -7.146 1.00 86.25 80 ASP A O 1
ATOM 640 N N . LYS A 1 81 ? -3.909 5.437 -9.063 1.00 84.50 81 LYS A N 1
ATOM 641 C CA . LYS A 1 81 ? -4.886 4.470 -9.569 1.00 84.50 81 LYS A CA 1
ATOM 642 C C . LYS A 1 81 ? -5.051 3.286 -8.617 1.00 84.50 81 LYS A C 1
ATOM 644 O O . LYS A 1 81 ? -6.169 2.963 -8.234 1.00 84.50 81 LYS A O 1
ATOM 649 N N . ALA A 1 82 ? -3.943 2.708 -8.149 1.00 83.69 82 ALA A N 1
ATOM 650 C CA . ALA A 1 82 ? -3.973 1.620 -7.171 1.00 83.69 82 ALA A CA 1
ATOM 651 C C . ALA A 1 82 ? -4.688 2.017 -5.862 1.00 83.69 82 ALA A C 1
ATOM 653 O O . ALA A 1 82 ? -5.405 1.204 -5.275 1.00 83.69 82 ALA A O 1
ATOM 654 N N . CYS A 1 83 ? -4.512 3.262 -5.406 1.00 86.50 83 CYS A N 1
ATOM 655 C CA . CYS A 1 83 ? -5.204 3.802 -4.237 1.00 86.50 83 CYS A CA 1
ATOM 656 C C . CYS A 1 83 ? -6.716 3.912 -4.482 1.00 86.50 83 CYS A C 1
ATOM 658 O O . CYS A 1 83 ? -7.493 3.397 -3.677 1.00 86.50 83 CYS A O 1
ATOM 660 N N . GLU A 1 84 ? -7.135 4.515 -5.600 1.00 87.81 84 GLU A N 1
ATOM 661 C CA . GLU A 1 84 ? -8.552 4.628 -5.976 1.00 87.81 84 GLU A CA 1
ATOM 662 C C . GLU A 1 84 ? -9.217 3.254 -6.112 1.00 87.81 84 GLU A C 1
ATOM 664 O O . GLU A 1 84 ? -10.263 3.016 -5.509 1.00 87.81 84 GLU A O 1
ATOM 669 N N . ASP A 1 85 ? -8.564 2.312 -6.794 1.00 85.88 85 ASP A N 1
ATOM 670 C CA . ASP A 1 85 ? -9.068 0.950 -7.005 1.00 85.88 85 ASP A CA 1
ATOM 671 C C . ASP A 1 85 ? -9.183 0.146 -5.698 1.00 85.88 85 ASP A C 1
ATOM 673 O O . ASP A 1 85 ? -9.967 -0.803 -5.600 1.00 85.88 85 ASP A O 1
ATOM 677 N N . THR A 1 86 ? -8.440 0.539 -4.660 1.00 86.06 86 THR A N 1
ATOM 678 C CA . THR A 1 86 ? -8.501 -0.088 -3.333 1.00 86.06 86 THR A CA 1
ATOM 679 C C . THR A 1 86 ? -9.670 0.440 -2.487 1.00 86.06 86 THR A C 1
ATOM 681 O O . THR A 1 86 ? -10.166 -0.281 -1.617 1.00 86.06 86 THR A O 1
ATOM 684 N N . LYS A 1 87 ? -10.181 1.657 -2.732 1.00 87.81 87 LYS A N 1
ATOM 685 C CA . LYS A 1 87 ? -11.268 2.245 -1.918 1.00 87.81 87 LYS A CA 1
ATOM 686 C C . LYS A 1 87 ? -12.559 1.411 -1.923 1.00 87.81 87 LYS A C 1
ATOM 688 O O . LYS A 1 87 ? -13.085 1.167 -0.835 1.00 87.81 87 LYS A O 1
ATOM 693 N N . PRO A 1 88 ? -13.073 0.909 -3.068 1.00 89.00 88 PRO A N 1
ATOM 694 C CA . PRO A 1 88 ? -14.264 0.057 -3.074 1.00 89.00 88 PRO A CA 1
ATOM 695 C C . PRO A 1 88 ? -14.073 -1.239 -2.283 1.00 89.00 88 PRO A C 1
ATOM 697 O O . PRO A 1 88 ? -15.006 -1.700 -1.627 1.00 89.00 88 PRO A O 1
ATOM 700 N N . LEU A 1 89 ? -12.861 -1.810 -2.299 1.00 86.69 89 LEU A N 1
ATOM 701 C CA . LEU A 1 89 ? -12.532 -2.985 -1.496 1.00 86.69 89 LEU A CA 1
ATOM 702 C C . LEU A 1 89 ? -12.623 -2.662 -0.000 1.00 86.69 89 LEU A C 1
ATOM 704 O O . LEU A 1 89 ? -13.271 -3.391 0.746 1.00 86.69 89 LEU A O 1
ATOM 708 N N . ILE A 1 90 ? -12.021 -1.556 0.436 1.00 86.81 90 ILE A N 1
ATOM 709 C CA . ILE A 1 90 ? -12.092 -1.102 1.831 1.00 86.81 90 ILE A CA 1
ATOM 710 C C . ILE A 1 90 ? -13.547 -0.869 2.246 1.00 86.81 90 ILE A C 1
ATOM 712 O O . ILE A 1 90 ? -13.965 -1.354 3.296 1.00 86.81 90 ILE A O 1
ATOM 716 N N . ALA A 1 91 ? -14.344 -0.205 1.408 1.00 89.06 91 ALA A N 1
ATOM 717 C CA . ALA A 1 91 ? -15.763 0.020 1.673 1.00 89.06 91 ALA A CA 1
ATOM 718 C C . ALA A 1 91 ? -16.544 -1.302 1.802 1.00 89.06 91 ALA A C 1
ATOM 720 O O . ALA A 1 91 ? -17.347 -1.466 2.723 1.00 89.06 91 ALA A O 1
ATOM 721 N N . ALA A 1 92 ? -16.269 -2.281 0.935 1.00 87.44 92 ALA A N 1
ATOM 722 C CA . ALA A 1 92 ? -16.880 -3.605 1.008 1.00 87.44 92 ALA A CA 1
ATOM 723 C C . ALA A 1 92 ? -16.504 -4.340 2.306 1.00 87.44 92 ALA A C 1
ATOM 725 O O . ALA A 1 92 ? -17.374 -4.923 2.956 1.00 87.44 92 ALA A O 1
ATOM 726 N N . LEU A 1 93 ? -15.240 -4.269 2.731 1.00 85.94 93 LEU A N 1
ATOM 727 C CA . LEU A 1 93 ? -14.780 -4.842 3.999 1.00 85.94 93 LEU A CA 1
ATOM 728 C C . LEU A 1 93 ? -15.465 -4.178 5.200 1.00 85.94 93 LEU A C 1
ATOM 730 O O . LEU A 1 93 ? -15.977 -4.872 6.077 1.00 85.94 93 LEU A O 1
ATOM 734 N N . ARG A 1 94 ? -15.564 -2.845 5.203 1.00 87.06 94 ARG A N 1
ATOM 735 C CA . ARG A 1 94 ? -16.287 -2.077 6.232 1.00 87.06 94 ARG A CA 1
ATOM 736 C C . ARG A 1 94 ? -17.756 -2.489 6.313 1.00 87.06 94 ARG A C 1
ATOM 738 O O . ARG A 1 94 ? -18.255 -2.737 7.405 1.00 87.06 94 ARG A O 1
ATOM 745 N N . SER A 1 95 ? -18.429 -2.646 5.169 1.00 88.31 95 SER A N 1
ATOM 746 C CA . SER A 1 95 ? -19.835 -3.085 5.115 1.00 88.31 95 SER A CA 1
ATOM 747 C C . SER A 1 95 ? -20.065 -4.490 5.687 1.00 88.31 95 SER A C 1
ATOM 749 O O . SER A 1 95 ? -21.171 -4.815 6.105 1.00 88.31 95 SER A O 1
ATOM 751 N N . LYS A 1 96 ? -19.011 -5.315 5.735 1.00 85.06 96 LYS A N 1
ATOM 752 C CA . LYS A 1 96 ? -19.008 -6.655 6.337 1.00 85.06 96 LYS A CA 1
ATOM 753 C C . LYS A 1 96 ? -18.645 -6.649 7.828 1.00 85.06 96 LYS A C 1
ATOM 755 O O . LYS A 1 96 ? -18.458 -7.718 8.394 1.00 85.06 96 LYS A O 1
ATOM 760 N N . GLY A 1 97 ? -18.544 -5.476 8.456 1.00 85.19 97 GLY A N 1
ATOM 761 C CA . GLY A 1 97 ? -18.276 -5.331 9.889 1.00 85.19 97 GLY A CA 1
ATOM 762 C C . GLY A 1 97 ? -16.801 -5.176 10.257 1.00 85.19 97 GLY A C 1
ATOM 763 O O . GLY A 1 97 ? -16.482 -5.087 11.438 1.00 85.19 97 GLY A O 1
ATOM 764 N N . VAL A 1 98 ? -15.889 -5.096 9.282 1.00 83.88 98 VAL A N 1
ATOM 765 C CA . VAL A 1 98 ? -14.459 -4.941 9.575 1.00 83.88 98 VAL A CA 1
ATOM 766 C C . VAL A 1 98 ? -14.188 -3.551 10.145 1.00 83.88 98 VAL A C 1
ATOM 768 O O . VAL A 1 98 ? -14.376 -2.535 9.470 1.00 83.88 98 VAL A O 1
ATOM 771 N N . THR A 1 99 ? -13.667 -3.490 11.369 1.00 84.12 99 THR A N 1
ATOM 772 C CA . THR A 1 99 ? -13.394 -2.212 12.050 1.00 84.12 99 THR A CA 1
ATOM 773 C C . THR A 1 99 ? -11.923 -1.797 12.043 1.00 84.12 99 THR A C 1
ATOM 775 O O 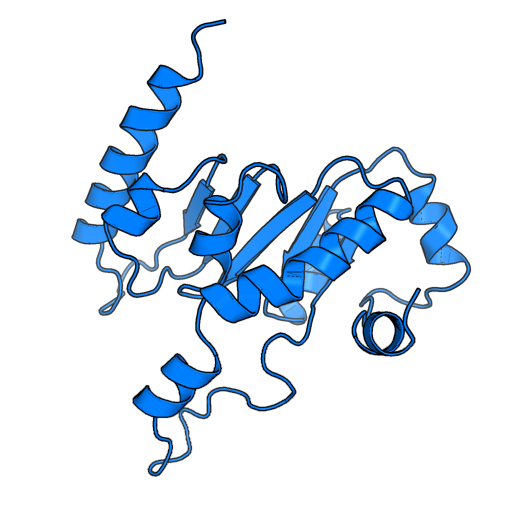. THR A 1 99 ? -11.643 -0.611 12.229 1.00 84.12 99 THR A O 1
ATOM 778 N N . SER A 1 100 ? -10.975 -2.688 11.734 1.00 87.56 100 SER A N 1
ATOM 779 C CA . SER A 1 100 ? -9.577 -2.286 11.520 1.00 87.56 100 SER A CA 1
ATOM 780 C C . SER A 1 100 ? -8.929 -2.952 10.306 1.00 87.56 100 SER A C 1
ATOM 782 O O . SER A 1 100 ? -8.992 -4.163 10.096 1.00 87.56 100 SER A O 1
ATOM 784 N N . ILE A 1 101 ? -8.301 -2.115 9.485 1.00 88.31 101 ILE A N 1
ATOM 785 C CA . ILE A 1 101 ? -7.700 -2.442 8.197 1.00 88.31 101 ILE A CA 1
ATOM 786 C C . ILE A 1 101 ? -6.301 -1.833 8.182 1.00 88.31 101 ILE A C 1
ATOM 788 O O . ILE A 1 101 ? -6.133 -0.627 8.354 1.00 88.31 101 ILE A O 1
ATOM 792 N N . GLY A 1 102 ? -5.295 -2.669 7.972 1.00 89.69 102 GLY A N 1
ATOM 793 C CA . GLY A 1 102 ? -3.947 -2.267 7.608 1.00 89.69 102 GLY A CA 1
ATOM 794 C C . GLY A 1 102 ? -3.650 -2.600 6.147 1.00 89.69 102 GLY A C 1
ATOM 795 O O . GLY A 1 102 ? -4.354 -3.373 5.494 1.00 89.69 102 GLY A O 1
ATOM 796 N N . ALA A 1 103 ? -2.569 -2.034 5.627 1.00 88.44 103 ALA A N 1
ATOM 797 C CA . ALA A 1 103 ? -2.077 -2.354 4.292 1.00 88.44 103 ALA A CA 1
ATOM 798 C C . ALA A 1 103 ? -0.590 -2.704 4.331 1.00 88.44 103 ALA A C 1
ATOM 800 O O . ALA A 1 103 ? 0.187 -2.030 5.000 1.00 88.44 103 ALA A O 1
ATOM 801 N N . ALA A 1 104 ? -0.181 -3.731 3.591 1.00 87.38 104 ALA A N 1
ATOM 802 C CA . ALA A 1 104 ? 1.220 -4.048 3.362 1.00 87.38 104 ALA A CA 1
ATOM 803 C C . ALA A 1 104 ? 1.513 -4.152 1.868 1.00 87.38 104 ALA A C 1
ATOM 805 O O . ALA A 1 104 ? 0.821 -4.822 1.102 1.00 87.38 104 ALA A O 1
ATOM 806 N N . GLY A 1 105 ? 2.584 -3.517 1.425 1.00 83.25 105 GLY A N 1
ATOM 807 C CA . GLY A 1 105 ? 2.911 -3.512 0.011 1.00 83.25 105 GLY A CA 1
ATOM 808 C C . GLY A 1 105 ? 4.386 -3.446 -0.246 1.00 83.25 105 GLY A C 1
ATOM 809 O O . GLY A 1 105 ? 5.195 -3.166 0.628 1.00 83.25 105 GLY A O 1
ATOM 810 N N . PHE A 1 106 ? 4.703 -3.731 -1.493 1.00 82.81 106 PHE A N 1
ATOM 811 C CA . PHE A 1 106 ? 6.058 -3.779 -1.990 1.00 82.81 106 PHE A CA 1
ATOM 812 C C . PHE A 1 106 ? 6.363 -2.504 -2.773 1.00 82.81 106 PHE A C 1
ATOM 814 O O . PHE A 1 106 ? 5.491 -1.989 -3.489 1.00 82.81 106 PHE A O 1
ATOM 821 N N . CYS A 1 107 ? 7.603 -2.032 -2.683 1.00 83.69 107 CYS A N 1
ATOM 822 C CA . CYS A 1 107 ? 8.087 -0.889 -3.448 1.00 83.69 107 CYS A CA 1
ATOM 823 C C . CYS A 1 107 ? 7.344 0.419 -3.101 1.00 83.69 107 CYS A C 1
ATOM 825 O O . CYS A 1 107 ? 7.442 0.906 -1.980 1.00 83.69 107 CYS A O 1
ATOM 827 N N . TRP A 1 108 ? 6.598 1.005 -4.038 1.00 73.31 108 TRP A N 1
ATOM 828 C CA . TRP A 1 108 ? 5.816 2.236 -3.837 1.00 73.31 108 TRP A CA 1
ATOM 829 C C . TRP A 1 108 ? 4.325 1.977 -3.552 1.00 73.31 108 TRP A C 1
ATOM 831 O O . TRP A 1 108 ? 3.553 2.908 -3.348 1.00 73.31 108 TRP A O 1
ATOM 841 N N . GLY A 1 109 ? 3.879 0.717 -3.555 1.00 72.88 109 GLY A N 1
ATOM 842 C CA . GLY A 1 109 ? 2.464 0.372 -3.750 1.00 72.88 109 GLY A CA 1
ATOM 843 C C . GLY A 1 109 ? 1.485 0.745 -2.631 1.00 72.88 109 GLY A C 1
ATOM 844 O O . GLY A 1 109 ? 0.285 0.615 -2.839 1.00 72.88 109 GLY A O 1
ATOM 845 N N . VAL A 1 110 ? 1.957 1.168 -1.455 1.00 81.75 110 VAL A N 1
ATOM 846 C CA . VAL A 1 110 ? 1.090 1.451 -0.290 1.00 81.75 110 VAL A CA 1
ATOM 847 C C . VAL A 1 110 ? 1.248 2.871 0.253 1.00 81.75 110 VAL A C 1
ATOM 849 O O . VAL A 1 110 ? 0.380 3.325 0.997 1.00 81.75 110 VAL A O 1
ATOM 852 N N . VAL A 1 111 ? 2.275 3.622 -0.163 1.00 83.88 111 VAL A N 1
ATOM 853 C CA . VAL A 1 111 ? 2.537 4.961 0.395 1.00 83.88 111 VAL A CA 1
ATOM 854 C C . VAL A 1 111 ? 1.345 5.903 0.211 1.00 83.88 111 VAL A C 1
ATOM 856 O O . VAL A 1 111 ? 0.914 6.542 1.165 1.00 83.88 111 VAL A O 1
ATOM 859 N N . LYS A 1 112 ? 0.714 5.890 -0.969 1.00 85.88 112 LYS A N 1
ATOM 860 C CA . LYS A 1 112 ? -0.442 6.748 -1.257 1.00 85.88 112 LYS A CA 1
ATOM 861 C C . LYS A 1 112 ? -1.674 6.392 -0.429 1.00 85.88 112 LYS A C 1
ATOM 863 O O . LYS A 1 112 ? -2.419 7.280 -0.018 1.00 85.88 112 LYS A O 1
ATOM 868 N N . LEU A 1 113 ? -1.872 5.104 -0.150 1.00 85.25 113 LEU A N 1
ATOM 869 C CA . LEU A 1 113 ? -2.954 4.649 0.718 1.00 85.25 113 LEU A CA 1
ATOM 870 C C . LEU A 1 113 ? -2.704 5.081 2.170 1.00 85.25 113 LEU A C 1
ATOM 872 O O . LEU A 1 113 ? -3.635 5.504 2.846 1.00 85.25 113 LEU A O 1
ATOM 876 N N . ALA A 1 114 ? -1.446 5.068 2.619 1.00 87.44 114 ALA A N 1
ATOM 877 C CA . ALA A 1 114 ? -1.040 5.567 3.935 1.00 87.44 114 ALA A CA 1
ATOM 878 C C . ALA A 1 114 ? -1.218 7.091 4.091 1.00 87.44 114 ALA A C 1
ATOM 880 O O . ALA A 1 114 ? -1.404 7.588 5.204 1.00 87.44 114 ALA A O 1
ATOM 881 N N . SER A 1 115 ? -1.211 7.844 2.992 1.00 87.50 115 SER A N 1
ATOM 882 C CA . SER A 1 115 ? -1.546 9.276 2.977 1.00 87.50 115 SER A CA 1
ATOM 883 C C . SER A 1 115 ? -3.054 9.560 3.064 1.00 87.50 115 SER A C 1
ATOM 885 O O . SER A 1 115 ? -3.471 10.701 3.286 1.00 87.50 115 SER A O 1
ATOM 887 N N . SER A 1 116 ? -3.897 8.535 2.907 1.00 78.44 116 SER A N 1
ATOM 888 C CA . SER A 1 116 ? -5.354 8.632 2.983 1.00 78.44 116 SER A CA 1
ATOM 889 C C . SER A 1 116 ? -5.850 8.088 4.329 1.00 78.44 116 SER A C 1
ATOM 891 O O . SER A 1 116 ? -6.043 6.887 4.503 1.00 78.44 116 SER A O 1
ATOM 893 N N . SER A 1 117 ? -6.042 8.988 5.300 1.00 63.88 117 SER A N 1
ATOM 894 C CA . SER A 1 117 ? -6.357 8.657 6.702 1.00 63.88 117 SER A CA 1
ATOM 895 C C . SER A 1 117 ? -7.647 7.864 6.906 1.00 63.88 117 SER A C 1
ATOM 897 O O . SER A 1 117 ? -7.781 7.169 7.907 1.00 63.88 117 SER A O 1
ATOM 899 N N . ASP A 1 118 ? -8.586 7.952 5.969 1.00 71.88 118 ASP A N 1
ATOM 900 C CA . ASP A 1 118 ? -9.945 7.442 6.181 1.00 71.88 118 ASP A CA 1
ATOM 901 C C . ASP A 1 118 ? -10.074 5.971 5.749 1.00 71.88 118 ASP A C 1
ATOM 903 O O . ASP A 1 118 ? -11.073 5.303 6.015 1.00 71.88 118 ASP A O 1
ATOM 907 N N . ASN A 1 119 ? -9.030 5.444 5.102 1.00 76.56 119 ASN A N 1
ATOM 908 C CA . ASN A 1 119 ? -9.041 4.138 4.459 1.00 76.56 119 ASN A CA 1
ATOM 909 C C . ASN A 1 119 ? -8.411 3.040 5.330 1.00 76.56 119 ASN A C 1
ATOM 911 O O . ASN A 1 119 ? -8.975 1.949 5.452 1.00 76.56 119 ASN A O 1
ATOM 915 N N . ILE A 1 120 ? -7.270 3.318 5.969 1.00 87.44 120 ILE A N 1
ATOM 916 C CA . ILE A 1 120 ? -6.491 2.333 6.739 1.00 87.44 120 ILE A CA 1
ATOM 917 C C . ILE A 1 120 ? -5.998 2.904 8.075 1.00 87.44 120 ILE A C 1
ATOM 919 O O . ILE A 1 120 ? -5.940 4.112 8.261 1.00 87.44 120 ILE A O 1
ATOM 923 N N . GLN A 1 121 ? -5.639 2.030 9.016 1.00 88.88 121 GLN A N 1
ATOM 924 C CA . GLN A 1 121 ? -5.136 2.390 10.348 1.00 88.88 121 GLN A CA 1
ATOM 925 C C . GLN A 1 121 ? -3.610 2.315 10.455 1.00 88.88 121 GLN A C 1
ATOM 927 O O . GLN A 1 121 ? -3.035 2.976 11.311 1.00 88.88 121 GLN A O 1
ATOM 932 N N . ALA A 1 122 ? -2.956 1.502 9.625 1.00 89.56 122 ALA A N 1
ATOM 933 C CA . ALA A 1 122 ? -1.504 1.358 9.605 1.00 89.56 122 ALA A CA 1
ATOM 934 C C . ALA A 1 122 ? -1.027 0.817 8.254 1.00 89.56 122 ALA A C 1
ATOM 936 O O . ALA A 1 122 ? -1.767 0.108 7.563 1.00 89.56 122 ALA A O 1
ATOM 937 N N . ALA A 1 123 ? 0.219 1.119 7.906 1.00 89.75 123 ALA A N 1
ATOM 938 C CA . ALA A 1 123 ? 0.849 0.679 6.671 1.00 89.75 123 ALA A CA 1
ATOM 939 C C . ALA A 1 123 ? 2.204 -0.002 6.919 1.00 89.75 123 ALA A C 1
ATOM 941 O O . ALA A 1 123 ? 2.940 0.347 7.837 1.00 89.75 123 ALA A O 1
ATOM 942 N N . VAL A 1 124 ? 2.560 -0.957 6.065 1.00 89.81 124 VAL A N 1
ATOM 943 C CA . VAL A 1 124 ? 3.898 -1.555 6.003 1.00 89.81 124 VAL A CA 1
ATOM 944 C C . VAL A 1 124 ? 4.386 -1.504 4.561 1.00 89.81 124 VAL A C 1
ATOM 946 O O . VAL A 1 124 ? 3.684 -1.940 3.648 1.00 89.81 124 VAL A O 1
ATOM 949 N N . ILE A 1 125 ? 5.594 -0.995 4.342 1.00 88.38 125 ILE A N 1
ATOM 950 C CA . ILE A 1 125 ? 6.246 -1.013 3.032 1.00 88.38 125 ILE A CA 1
ATOM 951 C C . ILE A 1 125 ? 7.467 -1.923 3.108 1.00 88.38 125 ILE A C 1
ATOM 953 O O . ILE A 1 125 ? 8.383 -1.687 3.890 1.00 88.38 125 ILE A O 1
ATOM 957 N N . LEU A 1 126 ? 7.470 -2.965 2.284 1.00 86.38 126 LEU A N 1
ATOM 958 C CA . LEU A 1 126 ? 8.569 -3.910 2.134 1.00 86.38 126 LEU A CA 1
ATOM 959 C C . LEU A 1 126 ? 9.403 -3.533 0.909 1.00 86.38 126 LEU A C 1
ATOM 961 O O . LEU A 1 126 ? 8.833 -3.341 -0.166 1.00 86.38 126 LEU A O 1
ATOM 965 N N . HIS A 1 127 ? 10.725 -3.455 1.077 1.00 85.56 127 HIS A N 1
ATOM 966 C CA . HIS A 1 127 ? 11.674 -2.929 0.087 1.00 85.56 127 HIS A CA 1
ATOM 967 C C . HIS A 1 127 ? 11.164 -1.615 -0.546 1.00 85.56 127 HIS A C 1
ATOM 969 O O . HIS A 1 127 ? 10.708 -1.605 -1.690 1.00 85.56 127 HIS A O 1
ATOM 975 N N . PRO A 1 128 ? 11.111 -0.503 0.210 1.00 85.19 128 PRO A N 1
ATOM 976 C CA . PRO A 1 128 ? 10.554 0.744 -0.300 1.00 85.19 128 PRO A CA 1
ATOM 977 C C . PRO A 1 128 ? 11.147 1.118 -1.661 1.00 85.19 128 PRO A C 1
ATOM 979 O O . PRO A 1 128 ? 12.326 0.924 -1.920 1.00 85.19 128 PRO A O 1
ATOM 982 N N . GLY A 1 129 ? 10.290 1.586 -2.563 1.00 84.38 129 GLY A N 1
ATOM 983 C CA . GLY A 1 129 ? 10.703 2.010 -3.896 1.00 84.38 129 GLY A CA 1
ATOM 984 C C . GLY A 1 129 ? 11.189 3.450 -3.906 1.00 84.38 129 GLY A C 1
ATOM 985 O O . GLY A 1 129 ? 11.434 4.057 -2.867 1.00 84.38 129 GLY A O 1
ATOM 986 N N . SER A 1 130 ? 11.221 4.055 -5.092 1.00 82.94 130 SER A N 1
ATOM 987 C CA . SER A 1 130 ? 11.440 5.497 -5.202 1.00 82.94 130 SER A CA 1
ATOM 988 C C . SER A 1 130 ? 10.219 6.270 -4.690 1.00 82.94 130 SER A C 1
ATOM 990 O O . SER A 1 130 ? 9.338 6.628 -5.463 1.00 82.94 130 SER A O 1
ATOM 992 N N . ILE A 1 131 ? 10.182 6.505 -3.380 1.00 88.00 131 ILE A N 1
ATOM 993 C CA . ILE A 1 131 ? 9.208 7.347 -2.680 1.00 88.00 131 ILE A CA 1
ATOM 994 C C . ILE A 1 131 ? 9.857 8.708 -2.425 1.00 88.00 131 ILE A C 1
ATOM 996 O O . ILE A 1 131 ? 11.046 8.784 -2.096 1.00 88.00 131 ILE A O 1
ATOM 1000 N N . THR A 1 132 ? 9.108 9.783 -2.618 1.00 89.81 132 THR A N 1
ATOM 1001 C CA . THR A 1 132 ? 9.576 11.157 -2.405 1.00 89.81 132 THR A CA 1
ATOM 1002 C C . THR A 1 132 ? 9.367 11.619 -0.964 1.00 89.81 132 THR A C 1
ATOM 1004 O O . THR A 1 132 ? 8.457 11.167 -0.269 1.00 89.81 132 THR A O 1
ATOM 1007 N N . ASP A 1 133 ? 10.155 12.600 -0.527 1.00 90.88 133 ASP A N 1
ATOM 1008 C CA . ASP A 1 133 ? 9.989 13.234 0.789 1.00 90.88 133 ASP A CA 1
ATOM 1009 C C . ASP A 1 133 ? 8.599 13.856 0.947 1.00 90.88 133 ASP A C 1
ATOM 1011 O O . ASP A 1 133 ? 8.035 13.870 2.040 1.00 90.88 133 ASP A O 1
ATOM 1015 N N . LYS A 1 134 ? 8.012 14.347 -0.154 1.00 91.00 134 LYS A N 1
ATOM 1016 C CA . LYS A 1 134 ? 6.634 14.841 -0.170 1.00 91.00 134 LYS A CA 1
ATOM 1017 C C . LYS A 1 134 ? 5.641 13.722 0.150 1.00 91.00 134 LYS A C 1
ATOM 1019 O O . LYS A 1 134 ? 4.752 13.925 0.967 1.00 91.00 134 LYS A O 1
ATOM 1024 N N . GLU A 1 135 ? 5.790 12.550 -0.459 1.00 90.06 135 GLU A N 1
ATOM 1025 C CA . GLU A 1 135 ? 4.904 11.412 -0.191 1.00 90.06 135 GLU A CA 1
ATOM 1026 C C . GLU A 1 135 ? 5.019 10.924 1.255 1.00 90.06 135 GLU A C 1
ATOM 1028 O O . GLU A 1 135 ? 3.990 10.677 1.879 1.00 90.06 135 GLU A O 1
ATOM 1033 N N . PHE A 1 136 ? 6.230 10.865 1.823 1.00 90.62 136 PHE A N 1
ATOM 1034 C CA . PHE A 1 136 ? 6.403 10.603 3.258 1.00 90.62 136 PHE A CA 1
ATOM 1035 C C . PHE A 1 136 ? 5.764 11.692 4.118 1.00 90.62 136 PHE A C 1
ATOM 1037 O O . PHE A 1 136 ? 5.128 11.398 5.130 1.00 90.62 136 PHE A O 1
ATOM 1044 N N . ASN A 1 137 ? 5.867 12.951 3.693 1.00 90.06 137 ASN A N 1
ATOM 1045 C CA . ASN A 1 137 ? 5.218 14.056 4.380 1.00 90.06 137 ASN A CA 1
ATOM 1046 C C . ASN A 1 137 ? 3.689 13.973 4.360 1.00 90.06 137 ASN A C 1
ATOM 1048 O O . ASN A 1 137 ? 3.037 14.378 5.325 1.00 90.06 137 ASN A O 1
ATOM 1052 N N . ASP A 1 138 ? 3.122 13.415 3.301 1.00 90.62 138 ASP A N 1
ATOM 1053 C CA . ASP A 1 138 ? 1.684 13.250 3.159 1.00 90.62 138 ASP A CA 1
ATOM 1054 C C . ASP A 1 138 ? 1.151 12.033 3.938 1.00 90.62 138 ASP A C 1
ATOM 1056 O O . ASP A 1 138 ? -0.065 11.886 4.036 1.00 90.62 138 ASP A O 1
ATOM 1060 N N . VAL A 1 139 ? 2.003 11.153 4.492 1.00 90.56 139 VAL A N 1
ATOM 1061 C CA . VAL A 1 139 ? 1.573 9.985 5.289 1.00 90.56 139 VAL A CA 1
ATOM 1062 C C . VAL A 1 139 ? 0.807 10.427 6.539 1.00 90.56 139 VAL A C 1
ATOM 1064 O O . VAL A 1 139 ? 1.260 11.267 7.318 1.00 90.56 139 VAL A O 1
ATOM 1067 N N . LYS A 1 140 ? -0.362 9.813 6.758 1.00 90.25 140 LYS A N 1
ATOM 1068 C CA . LYS A 1 140 ? -1.285 10.137 7.857 1.00 90.25 140 LYS A CA 1
ATOM 1069 C C . LYS A 1 140 ? -1.555 8.965 8.791 1.00 90.25 140 LYS A C 1
ATOM 1071 O O . LYS A 1 140 ? -2.436 9.080 9.640 1.00 90.25 140 LYS A O 1
ATOM 1076 N N . VAL A 1 141 ? -0.859 7.847 8.668 1.00 89.25 141 VAL A N 1
ATOM 1077 C CA . VAL A 1 141 ? -1.041 6.676 9.539 1.00 89.25 141 VAL A CA 1
ATOM 1078 C C . VAL A 1 141 ? 0.323 6.162 9.990 1.00 89.25 141 VAL A C 1
ATOM 1080 O O . VAL A 1 141 ? 1.304 6.406 9.288 1.00 89.25 141 VAL A O 1
ATOM 1083 N N . PRO A 1 142 ? 0.415 5.449 11.127 1.00 90.62 142 PRO A N 1
ATOM 1084 C CA . PRO A 1 142 ? 1.625 4.719 11.479 1.00 90.62 142 PRO A CA 1
ATOM 1085 C C . PRO A 1 142 ? 2.099 3.858 10.305 1.00 90.62 142 PRO A C 1
ATOM 1087 O O . PRO A 1 142 ? 1.315 3.096 9.729 1.00 90.62 142 PRO A O 1
ATOM 1090 N N . ILE A 1 143 ? 3.373 3.994 9.945 1.00 89.56 143 ILE A N 1
ATOM 1091 C CA . ILE A 1 143 ? 3.977 3.275 8.828 1.00 89.56 143 ILE A CA 1
ATOM 1092 C C . ILE A 1 143 ? 5.285 2.618 9.263 1.00 89.56 143 ILE A C 1
ATOM 1094 O O . ILE A 1 143 ? 6.102 3.243 9.932 1.00 89.56 143 ILE A O 1
ATOM 1098 N N . ALA A 1 144 ? 5.481 1.358 8.882 1.00 90.81 144 ALA A N 1
ATOM 1099 C CA . ALA A 1 144 ? 6.753 0.659 9.030 1.00 90.81 144 ALA A CA 1
ATOM 1100 C C . ALA A 1 144 ? 7.435 0.520 7.664 1.00 90.81 144 ALA A C 1
ATOM 1102 O O . ALA A 1 144 ? 6.807 0.079 6.697 1.00 90.81 144 ALA A O 1
ATOM 1103 N N . LEU A 1 145 ? 8.720 0.867 7.593 1.00 90.69 145 LEU A N 1
ATOM 1104 C CA . LEU A 1 145 ? 9.552 0.706 6.402 1.00 90.69 145 LEU A CA 1
ATOM 1105 C C . LEU A 1 145 ? 10.536 -0.443 6.632 1.00 90.69 145 LEU A C 1
ATOM 1107 O O . LEU A 1 145 ? 11.368 -0.382 7.531 1.00 90.69 145 LEU A O 1
ATOM 1111 N N . LEU A 1 146 ? 10.444 -1.495 5.822 1.00 88.62 146 LEU A N 1
ATOM 1112 C CA . LEU A 1 146 ? 11.357 -2.637 5.851 1.00 88.62 146 LEU A CA 1
ATOM 1113 C C . LEU A 1 146 ? 12.312 -2.535 4.657 1.00 88.62 146 LEU A C 1
ATOM 1115 O O . LEU A 1 146 ? 12.065 -3.128 3.603 1.00 88.62 146 LEU A O 1
ATOM 1119 N N . GLY A 1 147 ? 13.357 -1.719 4.815 1.00 85.69 147 GLY A N 1
ATOM 1120 C CA . GLY A 1 147 ? 14.419 -1.542 3.821 1.00 85.69 147 GLY A CA 1
ATOM 1121 C C . GLY A 1 147 ? 15.346 -2.755 3.726 1.00 85.69 147 GLY A C 1
ATOM 1122 O O . GLY A 1 147 ? 15.536 -3.478 4.704 1.00 85.69 147 GLY A O 1
ATOM 1123 N N . ALA A 1 148 ? 15.912 -2.983 2.540 1.00 84.69 148 ALA A N 1
ATOM 1124 C CA . ALA A 1 148 ? 16.978 -3.962 2.358 1.00 84.69 148 ALA A CA 1
ATOM 1125 C C . ALA A 1 148 ? 18.340 -3.323 2.671 1.00 84.69 148 ALA A C 1
ATOM 1127 O O . ALA A 1 148 ? 18.546 -2.140 2.423 1.00 84.69 148 ALA A O 1
ATOM 1128 N N . GLU A 1 149 ? 19.272 -4.115 3.207 1.00 80.75 149 GLU A N 1
ATOM 1129 C CA . GLU A 1 149 ? 20.617 -3.644 3.573 1.00 80.75 149 GLU A CA 1
ATOM 1130 C C . GLU A 1 149 ? 21.403 -3.122 2.360 1.00 80.75 149 GLU A C 1
ATOM 1132 O O . GLU A 1 149 ? 22.134 -2.140 2.460 1.00 80.75 149 GLU A O 1
ATOM 1137 N N . VAL A 1 150 ? 21.211 -3.757 1.200 1.00 84.38 150 VAL A N 1
ATOM 1138 C CA . VAL A 1 150 ? 21.843 -3.386 -0.069 1.00 84.38 150 VAL A CA 1
ATOM 1139 C C . VAL A 1 150 ? 20.745 -3.100 -1.092 1.00 84.38 150 VAL A C 1
ATOM 1141 O O . VAL A 1 150 ? 20.293 -3.996 -1.804 1.00 84.38 150 VAL A O 1
ATOM 1144 N N . ASP A 1 151 ? 20.294 -1.847 -1.136 1.00 82.50 151 ASP A N 1
ATOM 1145 C CA . ASP A 1 151 ? 19.250 -1.368 -2.045 1.00 82.50 151 ASP A CA 1
ATOM 1146 C C . ASP A 1 151 ? 19.738 -0.130 -2.808 1.00 82.50 151 ASP A C 1
ATOM 1148 O O . ASP A 1 151 ? 20.095 0.888 -2.217 1.00 82.50 151 ASP A O 1
ATOM 1152 N N . THR A 1 152 ? 19.770 -0.211 -4.137 1.00 84.25 152 THR A N 1
ATOM 1153 C CA . THR A 1 152 ? 20.183 0.909 -4.995 1.00 84.25 152 THR A CA 1
ATOM 1154 C C . THR A 1 152 ? 19.046 1.884 -5.296 1.00 84.25 152 THR A C 1
ATOM 1156 O O . THR A 1 152 ? 19.306 3.017 -5.700 1.00 84.25 152 THR A O 1
ATOM 1159 N N . PHE A 1 153 ? 17.790 1.476 -5.108 1.00 81.06 153 PHE A N 1
ATOM 1160 C CA . PHE A 1 153 ? 16.603 2.306 -5.317 1.00 81.06 153 PHE A CA 1
ATOM 1161 C C . PHE A 1 153 ? 16.177 3.042 -4.043 1.00 81.06 153 PHE A C 1
ATOM 1163 O O . PHE A 1 153 ? 15.637 4.150 -4.128 1.00 81.06 153 PHE A O 1
ATOM 1170 N N . PHE A 1 154 ? 16.426 2.450 -2.876 1.00 86.75 154 PHE A N 1
ATOM 1171 C CA . PHE A 1 154 ? 16.141 3.040 -1.570 1.00 86.75 154 PHE A CA 1
ATOM 1172 C C . PHE A 1 154 ? 17.291 2.785 -0.585 1.00 86.75 154 PHE A C 1
ATOM 1174 O O . PHE A 1 154 ? 17.169 1.957 0.319 1.00 86.75 154 PHE A O 1
ATOM 1181 N N . PRO A 1 155 ? 18.428 3.481 -0.772 1.00 89.31 1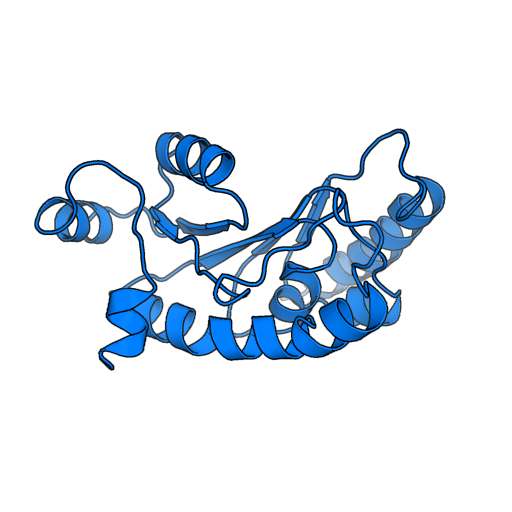55 PRO A N 1
ATOM 1182 C CA . PRO A 1 155 ? 19.635 3.247 0.010 1.00 89.31 155 PRO A CA 1
ATOM 1183 C C . PRO A 1 155 ? 19.451 3.620 1.486 1.00 89.31 155 PRO A C 1
ATOM 1185 O O . PRO A 1 155 ? 18.525 4.349 1.858 1.00 89.31 155 PRO A O 1
ATOM 1188 N N . LEU A 1 156 ? 20.364 3.142 2.334 1.00 88.19 156 LEU A N 1
ATOM 1189 C CA . LEU A 1 156 ? 20.300 3.311 3.788 1.00 88.19 156 LEU A CA 1
ATOM 1190 C C . LEU A 1 156 ? 20.204 4.784 4.214 1.00 88.19 156 LEU A C 1
ATOM 1192 O O . LEU A 1 156 ? 19.489 5.106 5.161 1.00 88.19 156 LEU A O 1
ATOM 1196 N N . GLU A 1 157 ? 20.885 5.687 3.514 1.00 90.44 157 GLU A N 1
ATOM 1197 C CA . GLU A 1 157 ? 20.820 7.130 3.760 1.00 90.44 157 GLU A CA 1
ATOM 1198 C C . GLU A 1 157 ? 19.392 7.655 3.588 1.00 90.44 157 GLU A C 1
ATOM 1200 O O . GLU A 1 157 ? 18.895 8.404 4.427 1.00 90.44 157 GLU A O 1
ATOM 1205 N N . LYS A 1 158 ? 18.698 7.201 2.539 1.00 90.31 158 LYS A N 1
ATOM 1206 C CA . LYS A 1 158 ? 17.309 7.578 2.273 1.00 90.31 158 LYS A CA 1
ATOM 1207 C C . LYS A 1 158 ? 16.345 6.958 3.284 1.00 90.31 158 LYS A C 1
ATOM 1209 O O . LYS A 1 158 ? 15.375 7.603 3.671 1.00 90.31 158 LYS A O 1
ATOM 1214 N N . LEU A 1 159 ? 16.618 5.736 3.746 1.00 89.62 159 LEU A N 1
ATOM 1215 C CA . LEU A 1 159 ? 15.848 5.107 4.822 1.00 89.62 159 LEU A CA 1
ATOM 1216 C C . LEU A 1 159 ? 15.945 5.904 6.129 1.00 89.62 159 LEU A C 1
ATOM 1218 O O . LEU A 1 159 ? 14.911 6.172 6.736 1.00 89.62 159 LEU A O 1
ATOM 1222 N N . LYS A 1 160 ? 17.150 6.339 6.515 1.00 90.31 160 LYS A N 1
ATOM 1223 C CA . LYS A 1 160 ? 17.363 7.197 7.695 1.00 90.31 160 LYS A CA 1
ATOM 1224 C C . LYS A 1 160 ? 16.642 8.538 7.560 1.00 90.31 160 LYS A C 1
ATOM 1226 O O . LYS A 1 160 ? 15.944 8.957 8.475 1.00 90.31 160 LYS A O 1
ATOM 1231 N N . GLN A 1 161 ? 16.731 9.171 6.391 1.00 91.50 161 GLN A N 1
ATOM 1232 C CA . GLN A 1 161 ? 16.006 10.414 6.124 1.00 91.50 161 GLN A CA 1
ATOM 1233 C C . GLN A 1 161 ? 14.482 10.226 6.238 1.00 91.50 161 GLN A C 1
ATOM 1235 O O . GLN A 1 161 ? 13.784 11.058 6.817 1.00 91.50 161 GLN A O 1
ATOM 1240 N N . ALA A 1 162 ? 13.946 9.123 5.708 1.00 90.75 162 ALA A N 1
ATOM 1241 C CA . ALA A 1 162 ? 12.527 8.806 5.835 1.00 90.75 162 ALA A CA 1
ATOM 1242 C C . ALA A 1 162 ? 12.121 8.571 7.300 1.00 90.75 162 ALA A C 1
ATOM 1244 O O . ALA A 1 162 ? 11.053 9.022 7.713 1.00 90.75 162 ALA A O 1
ATOM 1245 N N . GLU A 1 163 ? 12.965 7.910 8.096 1.00 89.75 163 GLU A N 1
ATOM 1246 C CA . GLU A 1 163 ? 12.750 7.712 9.534 1.00 89.75 163 GLU A CA 1
ATOM 1247 C C . GLU A 1 163 ? 12.662 9.045 10.289 1.00 89.75 163 GLU A C 1
ATOM 1249 O O . GLU A 1 163 ? 11.730 9.236 11.072 1.00 89.75 163 GLU A O 1
ATOM 1254 N N . GLU A 1 164 ? 13.551 9.999 10.012 1.00 89.81 164 GLU A N 1
ATOM 1255 C CA . GLU A 1 164 ? 13.519 11.345 10.606 1.00 89.81 164 GLU A CA 1
ATOM 1256 C C . GLU A 1 164 ? 12.227 12.104 10.237 1.00 89.81 164 GLU A C 1
ATOM 1258 O O . GLU A 1 164 ? 11.536 12.661 11.101 1.00 89.81 164 GLU A O 1
ATOM 1263 N N . LEU A 1 165 ? 11.843 12.073 8.955 1.00 89.44 165 LEU A N 1
ATOM 1264 C CA . LEU A 1 165 ? 10.613 12.702 8.453 1.00 89.44 165 LEU A CA 1
ATOM 1265 C C . LEU A 1 165 ? 9.341 12.105 9.073 1.00 89.44 165 LEU A C 1
ATOM 1267 O O . LEU A 1 165 ? 8.367 12.820 9.308 1.00 89.44 165 LEU A O 1
ATOM 1271 N N . LEU A 1 166 ? 9.324 10.796 9.318 1.00 87.25 166 LEU A N 1
ATOM 1272 C CA . LEU A 1 166 ? 8.171 10.102 9.892 1.00 87.25 166 LEU A CA 1
ATOM 1273 C C . LEU A 1 166 ? 8.120 10.234 11.421 1.00 87.25 166 LEU A C 1
ATOM 1275 O O . LEU A 1 166 ? 7.033 10.391 11.981 1.00 87.25 166 LEU A O 1
ATOM 1279 N N . SER A 1 167 ? 9.272 10.231 12.095 1.00 84.44 167 SER A N 1
ATOM 1280 C CA . SER A 1 167 ? 9.368 10.350 13.558 1.00 84.44 167 SER A CA 1
ATOM 1281 C C . SER A 1 167 ? 8.953 11.736 14.045 1.00 84.44 167 SER A C 1
ATOM 1283 O O . SER A 1 167 ? 8.163 11.847 14.981 1.00 84.44 167 SER A O 1
ATOM 1285 N N . SER A 1 168 ? 9.365 12.791 13.337 1.00 77.31 168 SER A N 1
ATOM 1286 C CA . SER A 1 168 ? 8.953 14.173 13.637 1.00 77.31 168 SER A CA 1
ATOM 1287 C C . SER A 1 168 ? 7.433 14.396 13.568 1.00 77.31 168 SER A C 1
ATOM 1289 O O . SER A 1 168 ? 6.907 15.310 14.201 1.00 77.31 168 SER A O 1
ATOM 1291 N N . LYS A 1 169 ? 6.687 13.546 12.849 1.00 69.38 169 LYS A N 1
ATOM 1292 C CA . LYS A 1 169 ? 5.213 13.591 12.809 1.00 69.38 169 LYS A CA 1
ATOM 1293 C C . LYS A 1 169 ? 4.547 12.824 13.942 1.00 69.38 169 LYS A C 1
ATOM 1295 O O . LYS A 1 169 ? 3.435 13.181 14.332 1.00 69.38 169 LYS A O 1
ATOM 1300 N N . ALA A 1 170 ? 5.176 11.758 14.434 1.00 59.75 170 ALA A N 1
ATOM 1301 C CA . ALA A 1 170 ? 4.613 10.9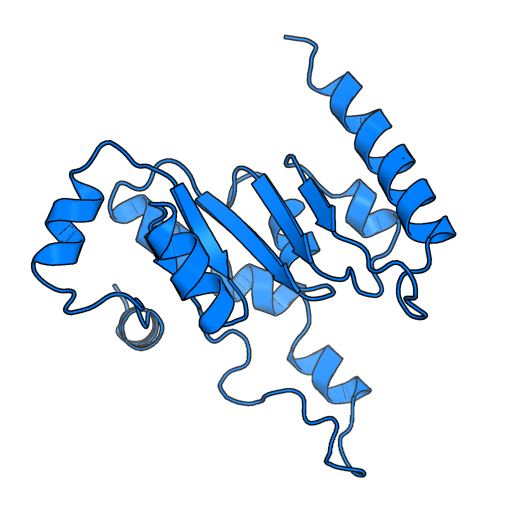37 15.501 1.00 59.75 170 ALA A CA 1
ATOM 1302 C C . ALA A 1 170 ? 4.471 11.740 16.804 1.00 59.75 170 ALA A C 1
ATOM 1304 O O . ALA A 1 170 ? 3.470 11.603 17.505 1.00 59.75 170 ALA A O 1
ATOM 1305 N N . GLU A 1 171 ? 5.412 12.647 17.074 1.00 47.62 171 GLU A N 1
ATOM 1306 C CA . GLU A 1 171 ? 5.392 13.532 18.245 1.00 47.62 171 GLU A CA 1
ATOM 1307 C C . GLU A 1 171 ? 4.215 14.522 18.230 1.00 47.62 171 GLU A C 1
ATOM 1309 O O . GLU A 1 171 ? 3.641 14.817 19.276 1.00 47.62 171 GLU A O 1
ATOM 1314 N N . VAL A 1 172 ? 3.768 14.962 17.048 1.00 42.44 172 VAL A N 1
ATOM 1315 C CA . VAL A 1 172 ? 2.652 15.918 16.890 1.00 42.44 172 VAL A CA 1
ATOM 1316 C C . VAL A 1 172 ? 1.288 15.282 17.191 1.00 42.44 172 VAL A C 1
ATOM 1318 O O . VAL A 1 172 ? 0.329 15.980 17.512 1.00 42.44 172 VAL A O 1
ATOM 1321 N N . ARG A 1 173 ? 1.167 13.952 17.102 1.00 44.88 173 ARG A N 1
ATOM 1322 C CA . ARG A 1 173 ? -0.113 13.242 17.267 1.00 44.88 173 ARG A CA 1
ATOM 1323 C C . ARG A 1 173 ? -0.379 12.769 18.706 1.00 44.88 173 ARG A C 1
ATOM 1325 O O . ARG A 1 173 ? -1.479 12.309 18.987 1.00 44.88 173 ARG A O 1
ATOM 1332 N N . ASN A 1 174 ? 0.592 12.923 19.609 1.00 37.38 174 ASN A N 1
ATOM 1333 C CA . ASN A 1 174 ? 0.499 12.506 21.014 1.00 37.38 174 ASN A CA 1
ATOM 1334 C C . ASN A 1 174 ? -0.009 13.610 21.966 1.00 37.38 174 ASN A C 1
ATOM 1336 O O . ASN A 1 174 ? 0.061 13.442 23.181 1.00 37.38 174 ASN A O 1
ATOM 1340 N N . SER A 1 175 ? -0.532 14.727 21.446 1.00 33.12 175 SER A N 1
ATOM 1341 C CA . SER A 1 175 ? -1.198 15.763 22.246 1.00 33.12 175 SER A CA 1
ATOM 1342 C C . SER A 1 175 ? -2.723 15.727 22.060 1.00 33.12 175 SER A C 1
ATOM 1344 O O . SER A 1 175 ? -3.271 16.484 21.254 1.00 33.12 175 SER A O 1
ATOM 1346 N N . CYS A 1 176 ? -3.401 14.841 22.789 1.00 29.61 176 CYS A N 1
ATOM 1347 C CA . CYS A 1 176 ? -4.803 14.962 23.216 1.00 29.61 176 CYS A CA 1
ATOM 1348 C C . CYS A 1 176 ? -5.058 14.015 24.389 1.00 29.61 176 CYS A C 1
ATOM 1350 O O . CYS A 1 176 ? -4.690 12.826 24.261 1.00 29.61 176 CYS A O 1
#

Sequence (176 aa):
MDDQVRSRMTAIGNGLEPDLRAKLDSPMNRILVVKKRKLADKVSEAGFFVVVPDLLYGDYFDIHNPQFDRASWLEAHGTDKACEDTKPLIAALRSKGVTSIGAAGFCWGVVKLASSSDNIQAAVILHPGSITDKEFNDVKVPIALLGAEVDTFFPLEKLKQAEELLSSKAEVRNSC